Protein AF-A0A9D8QCS4-F1 (afdb_monomer_lite)

Foldseek 3Di:
DDDPDVADFFQWAFECAPNDTFIFHDDLLLQVLLCLLLVHHLVVLLVCLVVVNDDLVSLLSLRQCRGPPQQHDDRDDDPVSSVVVVVCVVVCVCPPPVLCPHNSSVSCVVPPSNLCSVVSSLRSCSNPPGDGPDPSRYYYSPDDPDDDPPDD

Radius of gyration: 16.71 Å; chains: 1; bounding box: 31×55×54 Å

pLDDT: mean 83.01, std 16.64, range [38.88, 97.44]

Sequence (152 aa):
MTDYSLADKADAVTAHFGGRDLIFKLDRDKIPYIEDHLGEPLQVRWRKIMAGTARVAEVQEVVELAAPAGLGIKQPKDDIEVFRIKMARMGGAIPQSGRTRTWVGKVFAENPPARYAVLAQGIIAACLTGIPPGPAAHFDEREKADEEPADD

Structure (mmCIF, N/CA/C/O backbone):
data_AF-A0A9D8QCS4-F1
#
_entry.id   AF-A0A9D8QCS4-F1
#
loop_
_atom_site.group_PDB
_atom_site.id
_atom_site.type_symbol
_atom_site.label_atom_id
_atom_site.label_alt_id
_atom_site.label_comp_id
_atom_site.label_asym_id
_atom_site.label_entity_id
_atom_site.label_seq_id
_atom_site.pdbx_PDB_ins_code
_atom_site.Cartn_x
_atom_site.Cartn_y
_atom_site.Cartn_z
_atom_site.occupancy
_atom_site.B_iso_or_equiv
_atom_site.auth_seq_id
_atom_site.auth_comp_id
_atom_site.auth_asym_id
_atom_site.auth_atom_id
_atom_site.pdbx_PDB_model_num
ATOM 1 N N . MET A 1 1 ? -2.207 -35.423 13.615 1.00 39.22 1 MET A N 1
ATOM 2 C CA . MET A 1 1 ? -0.869 -34.899 13.283 1.00 39.22 1 MET A CA 1
ATOM 3 C C . MET A 1 1 ? -1.028 -34.257 11.919 1.00 39.22 1 MET A C 1
ATOM 5 O O . MET A 1 1 ? -1.108 -34.973 10.934 1.00 39.22 1 MET A O 1
ATOM 9 N N . THR A 1 2 ? -1.334 -32.962 11.888 1.00 42.81 2 THR A N 1
ATOM 10 C CA . THR A 1 2 ? -1.691 -32.269 10.645 1.00 42.81 2 THR A CA 1
ATOM 11 C C . THR A 1 2 ? -0.412 -32.056 9.850 1.00 42.81 2 THR A C 1
ATOM 13 O O . THR A 1 2 ? 0.499 -31.389 10.338 1.00 42.81 2 THR A O 1
ATOM 16 N N . ASP A 1 3 ? -0.330 -32.685 8.679 1.00 38.88 3 ASP A N 1
ATOM 17 C CA . ASP A 1 3 ? 0.739 -32.497 7.703 1.00 38.88 3 ASP A CA 1
ATOM 18 C C . ASP A 1 3 ? 0.811 -31.016 7.324 1.00 38.88 3 ASP A C 1
ATOM 20 O O . ASP A 1 3 ? 0.045 -30.521 6.498 1.00 38.88 3 ASP A O 1
ATOM 24 N N . TYR A 1 4 ? 1.752 -30.291 7.923 1.00 45.16 4 TYR A N 1
ATOM 25 C CA . TYR A 1 4 ? 2.233 -29.046 7.347 1.00 45.16 4 TYR A CA 1
ATOM 26 C C . TYR A 1 4 ? 3.185 -29.424 6.209 1.00 45.16 4 TYR A C 1
ATOM 28 O O . TYR A 1 4 ? 4.407 -29.366 6.352 1.00 45.16 4 TYR A O 1
ATOM 36 N N . SER A 1 5 ? 2.609 -29.836 5.071 1.00 48.53 5 SER A N 1
ATOM 37 C CA . SER A 1 5 ? 3.261 -29.671 3.766 1.00 48.53 5 SER A CA 1
ATOM 38 C C . SER A 1 5 ? 3.850 -28.261 3.729 1.00 48.53 5 SER A C 1
ATOM 40 O O . SER A 1 5 ? 3.193 -27.345 4.221 1.00 48.53 5 SER A O 1
ATOM 42 N N . LEU A 1 6 ? 5.074 -28.088 3.220 1.00 46.22 6 LEU A N 1
ATOM 43 C CA . LEU A 1 6 ? 5.759 -26.794 3.092 1.00 46.22 6 LEU A CA 1
ATOM 44 C C . LEU A 1 6 ? 4.765 -25.723 2.614 1.00 46.22 6 LEU A C 1
ATOM 46 O O . LEU A 1 6 ? 4.396 -25.688 1.446 1.00 46.22 6 LEU A O 1
ATOM 50 N N . ALA A 1 7 ? 4.282 -24.934 3.575 1.00 51.78 7 ALA A N 1
ATOM 51 C CA . ALA A 1 7 ? 2.961 -24.322 3.544 1.00 51.78 7 ALA A CA 1
ATOM 52 C C . ALA A 1 7 ? 2.815 -23.329 2.391 1.00 51.78 7 ALA A C 1
ATOM 54 O O . ALA A 1 7 ? 3.724 -22.526 2.171 1.00 51.78 7 ALA A O 1
ATOM 55 N N . ASP A 1 8 ? 1.665 -23.342 1.711 1.00 68.75 8 ASP A N 1
ATOM 56 C CA . ASP A 1 8 ? 1.286 -22.341 0.711 1.00 68.75 8 ASP A CA 1
ATOM 57 C C . ASP A 1 8 ? 1.357 -20.943 1.337 1.00 68.75 8 ASP A C 1
ATOM 59 O O . ASP A 1 8 ? 0.438 -20.501 2.021 1.00 68.75 8 ASP A O 1
ATOM 63 N N . LYS A 1 9 ? 2.478 -20.238 1.168 1.00 75.00 9 LYS A N 1
ATOM 64 C CA . LYS A 1 9 ? 2.624 -18.875 1.681 1.00 75.00 9 LYS A CA 1
ATOM 65 C C . LYS A 1 9 ? 1.790 -17.941 0.815 1.00 75.00 9 LYS A C 1
ATOM 67 O O . LYS A 1 9 ? 2.077 -17.794 -0.372 1.00 75.00 9 LYS A O 1
ATOM 72 N N . ALA A 1 10 ? 0.823 -17.256 1.415 1.00 84.12 10 ALA A N 1
ATOM 73 C CA . ALA A 1 10 ? 0.084 -16.207 0.734 1.00 84.12 10 ALA A CA 1
ATOM 74 C C . ALA A 1 10 ? 0.989 -14.982 0.517 1.00 84.12 10 ALA A C 1
ATOM 76 O O . ALA A 1 10 ? 1.737 -14.565 1.408 1.00 84.12 10 ALA A O 1
ATOM 77 N N . ASP A 1 11 ? 0.935 -14.422 -0.690 1.00 90.56 11 ASP A N 1
ATOM 78 C CA . ASP A 1 11 ? 1.630 -13.192 -1.083 1.00 90.56 11 ASP A CA 1
ATOM 79 C C . ASP A 1 11 ? 0.675 -12.000 -1.266 1.00 90.56 11 ASP A C 1
ATOM 81 O O . ASP A 1 11 ? 1.074 -10.938 -1.742 1.00 90.56 11 ASP A O 1
ATOM 85 N N . ALA A 1 12 ? -0.577 -12.178 -0.850 1.00 92.56 12 ALA A N 1
ATOM 86 C CA . ALA A 1 12 ? -1.646 -11.200 -0.908 1.00 92.56 12 ALA A CA 1
ATOM 87 C C . ALA A 1 12 ? -2.492 -11.258 0.371 1.00 92.56 12 ALA A C 1
ATOM 89 O O . ALA A 1 12 ? -2.485 -12.261 1.086 1.00 92.56 12 ALA A O 1
ATOM 90 N N . VAL A 1 13 ? -3.243 -10.190 0.624 1.00 94.00 13 VAL A N 1
ATOM 91 C CA . VAL A 1 13 ? -4.204 -10.084 1.724 1.00 94.00 13 VAL A CA 1
ATOM 92 C C . VAL A 1 13 ? -5.599 -9.938 1.132 1.00 94.00 13 VAL A C 1
ATOM 94 O O . VAL A 1 13 ? -5.849 -9.028 0.344 1.00 94.00 13 VAL A O 1
ATOM 97 N N . THR A 1 14 ? -6.509 -10.830 1.504 1.00 93.94 14 THR A N 1
ATOM 98 C CA . THR A 1 14 ? -7.939 -10.659 1.227 1.00 93.94 14 THR A CA 1
ATOM 99 C C . THR A 1 14 ? -8.506 -9.701 2.263 1.00 93.94 14 THR A C 1
ATOM 101 O O . THR A 1 14 ? -8.232 -9.855 3.446 1.00 93.94 14 THR A O 1
ATOM 104 N N . ALA A 1 15 ? -9.255 -8.690 1.846 1.00 93.38 15 ALA A N 1
ATOM 105 C CA . ALA A 1 15 ? -9.746 -7.666 2.749 1.00 93.38 15 ALA A CA 1
ATOM 106 C C . ALA A 1 15 ? -11.172 -7.235 2.413 1.00 93.38 15 ALA A C 1
ATOM 108 O O . ALA A 1 15 ? -11.452 -6.934 1.251 1.00 93.38 15 ALA A O 1
ATOM 109 N N . HIS A 1 16 ? -12.028 -7.113 3.431 1.00 92.56 16 HIS A N 1
ATOM 110 C CA . HIS A 1 16 ? -13.243 -6.312 3.336 1.00 92.56 16 HIS A CA 1
ATOM 111 C C . HIS A 1 16 ? -12.851 -4.839 3.456 1.00 92.56 16 HIS A C 1
ATOM 113 O O . HIS A 1 16 ? -12.374 -4.389 4.498 1.00 92.56 16 HIS A O 1
ATOM 119 N N . PHE A 1 17 ? -12.984 -4.097 2.364 1.00 93.06 17 PHE A N 1
ATOM 120 C CA . PHE A 1 17 ? -12.555 -2.709 2.256 1.00 93.06 17 PHE A CA 1
ATOM 121 C C . PHE A 1 17 ? -13.582 -1.923 1.444 1.00 93.06 17 PHE A C 1
ATOM 123 O O . PHE A 1 17 ? -13.942 -2.333 0.339 1.00 93.06 17 PHE A O 1
ATOM 130 N N . GLY A 1 18 ? -14.059 -0.791 1.964 1.00 90.50 18 GLY A N 1
ATOM 131 C CA . GLY A 1 18 ? -15.039 0.058 1.283 1.00 90.50 18 GLY A CA 1
ATOM 132 C C . GLY A 1 18 ? -16.316 -0.692 0.890 1.00 90.50 18 GLY A C 1
ATOM 133 O O . GLY A 1 18 ? -16.846 -0.475 -0.205 1.00 90.50 18 GLY A O 1
ATOM 134 N N . GLY A 1 19 ? -16.768 -1.623 1.736 1.00 90.56 19 GLY A N 1
ATOM 135 C CA . GLY A 1 19 ? -17.941 -2.460 1.489 1.00 90.56 19 GLY A CA 1
ATOM 136 C C . GLY A 1 19 ? -17.750 -3.578 0.456 1.00 90.56 19 GLY A C 1
ATOM 137 O O . GLY A 1 19 ? -18.747 -4.102 -0.045 1.00 90.56 19 GLY A O 1
ATOM 138 N N . ARG A 1 20 ? -16.510 -3.932 0.089 1.00 91.81 20 ARG A N 1
ATOM 139 C CA . ARG A 1 20 ? -16.199 -4.975 -0.906 1.00 91.81 20 ARG A CA 1
ATOM 140 C C . ARG A 1 20 ? -15.090 -5.900 -0.427 1.00 91.81 20 ARG A C 1
ATOM 142 O O . ARG A 1 20 ? -14.121 -5.430 0.152 1.00 91.81 20 ARG A O 1
ATOM 149 N N . ASP A 1 21 ? -15.182 -7.173 -0.791 1.00 92.75 21 ASP A N 1
ATOM 150 C CA . ASP A 1 21 ? -14.089 -8.128 -0.601 1.00 92.75 21 ASP A CA 1
ATOM 151 C C . ASP A 1 21 ? -13.109 -8.027 -1.773 1.00 92.75 21 ASP A C 1
ATOM 153 O O . ASP A 1 21 ? -13.475 -8.222 -2.936 1.00 92.75 21 ASP A O 1
ATOM 157 N N . LEU A 1 22 ? -11.863 -7.667 -1.476 1.00 94.25 22 LEU A N 1
ATOM 158 C CA . LEU A 1 22 ? -10.811 -7.407 -2.455 1.00 94.25 22 LEU A CA 1
ATOM 159 C C . LEU A 1 22 ? -9.527 -8.140 -2.078 1.00 94.25 22 LEU A C 1
ATOM 161 O O . LEU A 1 22 ? -9.272 -8.412 -0.911 1.00 94.25 22 LEU A O 1
ATOM 165 N N . ILE A 1 23 ? -8.683 -8.411 -3.071 1.00 94.69 23 ILE A N 1
ATOM 166 C CA . ILE A 1 23 ? -7.356 -8.996 -2.859 1.00 94.69 23 ILE A CA 1
ATOM 167 C C . ILE A 1 23 ? -6.313 -7.901 -3.071 1.00 94.69 23 ILE A C 1
ATOM 169 O O . ILE A 1 23 ? -6.142 -7.407 -4.186 1.00 94.69 23 ILE A O 1
ATOM 173 N N . PHE A 1 24 ? -5.620 -7.528 -2.000 1.00 96.50 24 PHE A N 1
ATOM 174 C CA . PHE A 1 24 ? -4.536 -6.557 -2.016 1.00 96.50 24 PHE A CA 1
ATOM 175 C C . PHE A 1 24 ? -3.188 -7.266 -2.135 1.00 96.50 24 PHE A C 1
ATOM 177 O O . PHE A 1 24 ? -2.880 -8.167 -1.354 1.00 96.50 24 PHE A O 1
ATOM 184 N N . LYS A 1 25 ? -2.365 -6.849 -3.098 1.00 96.12 25 LYS A N 1
ATOM 185 C CA . LYS A 1 25 ? -1.086 -7.489 -3.411 1.00 96.12 25 LYS A CA 1
ATOM 186 C C . LYS A 1 25 ? -0.061 -6.489 -3.934 1.00 96.12 25 LYS A C 1
ATOM 188 O O . LYS A 1 25 ? -0.345 -5.736 -4.860 1.00 96.12 25 LYS A O 1
ATOM 193 N N . LEU A 1 26 ? 1.155 -6.546 -3.396 1.00 96.00 26 LEU A N 1
ATOM 194 C CA . LEU A 1 26 ? 2.337 -5.953 -4.022 1.00 96.00 26 LEU A CA 1
ATOM 195 C C . LEU A 1 26 ? 3.093 -7.049 -4.774 1.00 96.00 26 LEU A C 1
ATOM 197 O O . LEU A 1 26 ? 3.350 -8.120 -4.222 1.00 96.00 26 LEU A O 1
ATOM 201 N N . ASP A 1 27 ? 3.430 -6.794 -6.033 1.00 93.94 27 ASP A N 1
ATOM 202 C CA . ASP A 1 27 ? 4.091 -7.793 -6.864 1.00 93.94 27 ASP A CA 1
ATOM 203 C C . ASP A 1 27 ? 5.580 -7.892 -6.493 1.00 93.94 27 ASP A C 1
ATOM 205 O O . ASP A 1 27 ? 6.324 -6.909 -6.546 1.00 93.94 27 ASP A O 1
ATOM 209 N N . ARG A 1 28 ? 6.025 -9.091 -6.097 1.00 93.31 28 ARG A N 1
ATOM 210 C CA . ARG A 1 28 ? 7.381 -9.316 -5.562 1.00 93.31 28 ARG A CA 1
ATOM 211 C C . ARG A 1 28 ? 8.493 -9.004 -6.563 1.00 93.31 28 ARG A C 1
ATOM 213 O O . ARG A 1 28 ? 9.551 -8.520 -6.171 1.00 93.31 28 ARG A O 1
ATOM 220 N N . ASP A 1 29 ? 8.256 -9.253 -7.845 1.00 92.75 29 ASP A N 1
ATOM 221 C CA . ASP A 1 29 ? 9.175 -8.926 -8.941 1.00 92.75 29 ASP A CA 1
ATOM 222 C C . ASP A 1 29 ? 9.328 -7.412 -9.155 1.00 92.75 29 ASP A C 1
ATOM 224 O O . ASP A 1 29 ? 10.306 -6.971 -9.752 1.00 92.75 29 ASP A O 1
ATOM 228 N N . LYS A 1 30 ? 8.402 -6.606 -8.622 1.00 93.00 30 LYS A N 1
ATOM 229 C CA . LYS A 1 30 ? 8.410 -5.143 -8.739 1.00 93.00 30 LYS A CA 1
ATOM 230 C C . LYS A 1 30 ? 8.906 -4.431 -7.490 1.00 93.00 30 LYS A C 1
ATOM 232 O O . LYS A 1 30 ? 8.925 -3.202 -7.486 1.00 93.00 30 LYS A O 1
ATOM 237 N N . ILE A 1 31 ? 9.328 -5.159 -6.450 1.00 94.50 31 ILE A N 1
ATOM 238 C CA . ILE A 1 31 ? 9.809 -4.566 -5.190 1.00 94.50 31 ILE A CA 1
ATOM 239 C C . ILE A 1 31 ? 10.830 -3.442 -5.427 1.00 94.50 31 ILE A C 1
ATOM 241 O O . ILE A 1 31 ? 10.597 -2.363 -4.887 1.00 94.50 31 ILE A O 1
ATOM 245 N N . PRO A 1 32 ? 11.877 -3.599 -6.266 1.00 95.31 32 PRO A N 1
ATOM 246 C CA . PRO A 1 32 ? 12.846 -2.522 -6.480 1.00 95.31 32 PRO A CA 1
ATOM 247 C C . PRO A 1 32 ? 12.201 -1.219 -6.979 1.00 95.31 32 PRO A C 1
ATOM 249 O O . PRO A 1 32 ? 12.506 -0.136 -6.484 1.00 95.31 32 PRO A O 1
ATOM 252 N N . TYR A 1 33 ? 11.248 -1.321 -7.908 1.00 94.25 33 TYR A N 1
ATOM 253 C CA . TYR A 1 33 ? 10.548 -0.166 -8.476 1.00 94.25 33 TYR A CA 1
ATOM 254 C C . TYR A 1 33 ? 9.526 0.429 -7.503 1.00 94.25 33 TYR A C 1
ATOM 256 O O . TYR A 1 33 ? 9.324 1.643 -7.472 1.00 94.25 33 TYR A O 1
ATOM 264 N N . ILE A 1 34 ? 8.874 -0.417 -6.701 1.00 93.88 34 ILE A N 1
ATOM 265 C CA . ILE A 1 34 ? 7.949 0.006 -5.646 1.00 93.88 34 ILE A CA 1
ATOM 266 C C . ILE A 1 34 ? 8.710 0.786 -4.570 1.00 93.88 34 ILE A C 1
ATOM 268 O O . ILE A 1 34 ? 8.280 1.875 -4.197 1.00 93.88 34 ILE A O 1
ATOM 272 N N . GLU A 1 35 ? 9.845 0.274 -4.099 1.00 95.25 35 GLU A N 1
ATOM 273 C CA . GLU A 1 35 ? 10.687 0.945 -3.105 1.00 95.25 35 GLU A CA 1
ATOM 274 C C . GLU A 1 35 ? 11.223 2.278 -3.634 1.00 95.25 35 GLU A C 1
ATOM 276 O O . GLU A 1 35 ? 11.143 3.294 -2.938 1.00 95.25 35 GLU A O 1
ATOM 281 N N . ASP A 1 36 ? 11.667 2.322 -4.895 1.00 92.00 36 ASP A N 1
ATOM 282 C CA . ASP A 1 36 ? 12.115 3.572 -5.513 1.00 92.00 36 ASP A CA 1
ATOM 283 C C . ASP A 1 36 ? 10.969 4.590 -5.687 1.00 92.00 36 ASP A C 1
ATOM 285 O O . ASP A 1 36 ? 11.157 5.800 -5.515 1.00 92.00 36 ASP A O 1
ATOM 289 N N . HIS A 1 37 ? 9.752 4.117 -5.971 1.00 88.56 37 HIS A N 1
ATOM 290 C CA . HIS A 1 37 ? 8.552 4.954 -6.026 1.00 88.56 37 HIS A CA 1
ATOM 291 C C . HIS A 1 37 ? 8.142 5.505 -4.651 1.00 88.56 37 HIS A C 1
ATOM 293 O O . HIS A 1 37 ? 7.727 6.666 -4.551 1.00 88.56 37 HIS A O 1
ATOM 299 N N . LEU A 1 38 ? 8.230 4.679 -3.605 1.00 90.69 38 LEU A N 1
ATOM 300 C CA . LEU A 1 38 ? 7.926 5.054 -2.221 1.00 90.69 38 LEU A CA 1
ATOM 301 C C . LEU A 1 38 ? 9.022 5.929 -1.596 1.00 90.69 38 LEU A C 1
ATOM 303 O O . LEU A 1 38 ? 8.762 6.618 -0.607 1.00 90.69 38 LEU A O 1
ATOM 307 N N . GLY A 1 39 ? 10.222 5.919 -2.181 1.00 91.75 39 GLY A N 1
ATOM 308 C CA . GLY A 1 39 ? 11.386 6.670 -1.723 1.00 91.75 39 GLY A CA 1
ATOM 309 C C . GLY A 1 39 ? 12.093 6.043 -0.521 1.00 91.75 39 GLY A C 1
ATOM 310 O O . GLY A 1 39 ? 12.918 6.706 0.103 1.00 91.75 39 GLY A O 1
ATOM 311 N N . GLU A 1 40 ? 11.765 4.797 -0.170 1.00 95.12 40 GLU A N 1
ATOM 312 C CA . GLU A 1 40 ? 12.428 4.038 0.891 1.00 95.12 40 GLU A CA 1
ATOM 313 C C . GLU A 1 40 ? 12.139 2.530 0.788 1.00 95.12 40 GLU A C 1
ATOM 315 O O . GLU A 1 40 ? 11.139 2.140 0.178 1.00 95.12 40 GLU A O 1
ATOM 320 N N . PRO A 1 41 ? 12.950 1.674 1.441 1.00 97.25 41 PRO A N 1
ATOM 321 C CA . PRO A 1 41 ? 12.698 0.239 1.475 1.00 97.25 41 PRO A CA 1
ATOM 322 C C . PRO A 1 41 ? 11.376 -0.125 2.166 1.00 97.25 41 PRO A C 1
ATOM 324 O O . PRO A 1 41 ? 11.030 0.434 3.214 1.00 97.25 41 PRO A O 1
ATOM 327 N N . LEU A 1 42 ? 10.685 -1.149 1.660 1.00 96.62 42 LEU A N 1
ATOM 328 C CA . LEU A 1 42 ? 9.429 -1.655 2.221 1.00 96.62 42 LEU A CA 1
ATOM 329 C C . LEU A 1 42 ? 9.605 -2.108 3.671 1.00 96.62 42 LEU A C 1
ATOM 331 O O . LEU A 1 42 ? 8.723 -1.897 4.498 1.00 96.62 42 LEU A O 1
ATOM 335 N N . GLN A 1 43 ? 10.767 -2.664 4.018 1.00 96.69 43 GLN A N 1
A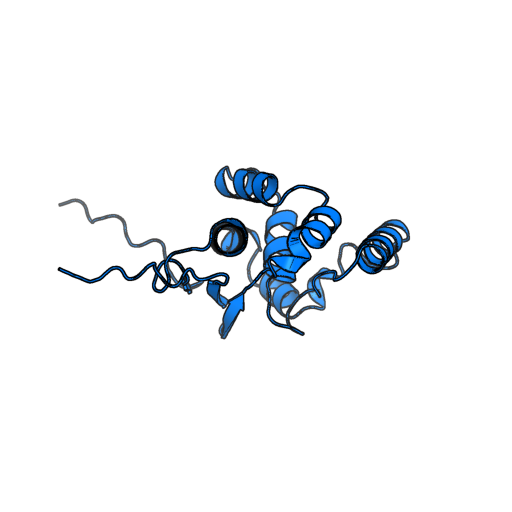TOM 336 C CA . GLN A 1 43 ? 11.073 -3.074 5.389 1.00 96.69 43 GLN A CA 1
ATOM 337 C C . GLN A 1 43 ? 11.151 -1.871 6.353 1.00 96.69 43 GLN A C 1
ATOM 339 O O . GLN A 1 43 ? 10.742 -1.976 7.512 1.00 96.69 43 GLN A O 1
ATOM 344 N N . VAL A 1 44 ? 11.628 -0.710 5.884 1.00 97.44 44 VAL A N 1
ATOM 345 C CA . VAL A 1 44 ? 11.643 0.537 6.670 1.00 97.44 44 VAL A CA 1
ATOM 346 C C . VAL A 1 44 ? 10.218 1.058 6.847 1.00 97.44 44 VAL A C 1
ATOM 348 O O . VAL A 1 44 ? 9.810 1.348 7.973 1.00 97.44 44 VAL A O 1
ATOM 351 N N . ARG A 1 45 ? 9.439 1.105 5.758 1.00 96.88 45 ARG A N 1
ATOM 352 C CA . ARG A 1 45 ? 8.019 1.489 5.778 1.00 96.88 45 ARG A CA 1
ATOM 353 C C . ARG A 1 45 ? 7.214 0.597 6.728 1.00 96.88 45 ARG A C 1
ATOM 355 O O . ARG A 1 45 ? 6.465 1.111 7.553 1.00 96.88 45 ARG A O 1
ATOM 362 N N . TRP A 1 46 ? 7.423 -0.718 6.682 1.00 96.81 46 TRP A N 1
ATOM 363 C CA . TRP A 1 46 ? 6.754 -1.677 7.561 1.00 96.81 46 TRP A CA 1
ATOM 364 C C . TRP A 1 46 ? 7.041 -1.397 9.034 1.00 96.81 46 TRP A C 1
ATOM 366 O O . TRP A 1 46 ? 6.108 -1.275 9.826 1.00 96.81 46 TRP A O 1
ATOM 376 N N . ARG A 1 47 ? 8.316 -1.196 9.396 1.00 96.56 47 ARG A N 1
ATOM 377 C CA . ARG A 1 47 ? 8.708 -0.840 10.769 1.00 96.56 47 ARG A CA 1
ATOM 378 C C . ARG A 1 47 ? 8.058 0.456 11.245 1.00 96.56 47 ARG A C 1
ATOM 380 O O . ARG A 1 47 ? 7.593 0.503 12.379 1.00 96.56 47 ARG A O 1
ATOM 387 N N . LYS A 1 48 ? 7.979 1.487 10.396 1.00 96.94 48 LYS A N 1
ATOM 388 C CA . LYS A 1 48 ? 7.302 2.749 10.741 1.00 96.94 48 LYS A CA 1
ATOM 389 C C . LYS A 1 48 ? 5.818 2.543 11.040 1.00 96.94 48 LYS A C 1
ATOM 391 O O . LYS A 1 48 ? 5.319 3.094 12.018 1.00 96.94 48 LYS A O 1
ATOM 396 N N . ILE A 1 49 ? 5.125 1.748 10.220 1.00 95.81 49 ILE A N 1
ATOM 397 C CA . ILE A 1 49 ? 3.694 1.467 10.409 1.00 95.81 49 ILE A CA 1
ATOM 398 C C . ILE A 1 49 ? 3.479 0.631 11.679 1.00 95.81 49 ILE A C 1
ATOM 400 O O . ILE A 1 49 ? 2.591 0.951 12.462 1.00 95.81 49 ILE A O 1
ATOM 404 N N . MET A 1 50 ? 4.311 -0.388 11.923 1.00 94.19 50 MET A N 1
ATOM 405 C CA . MET A 1 50 ? 4.272 -1.196 13.154 1.00 94.19 50 MET A CA 1
ATOM 406 C C . MET A 1 50 ? 4.518 -0.352 14.411 1.00 94.19 50 MET A C 1
ATOM 408 O O . MET A 1 50 ? 3.861 -0.544 15.426 1.00 94.19 50 MET A O 1
ATOM 412 N N . ALA A 1 51 ? 5.446 0.604 14.341 1.00 94.94 51 ALA A N 1
ATOM 413 C CA . ALA A 1 51 ? 5.773 1.499 15.448 1.00 94.94 51 ALA A CA 1
ATOM 414 C C . ALA A 1 51 ? 4.794 2.679 15.606 1.00 94.94 51 ALA A C 1
ATOM 416 O O . ALA A 1 51 ? 5.022 3.536 16.455 1.00 94.94 51 ALA A O 1
ATOM 417 N N . GLY A 1 52 ? 3.761 2.791 14.762 1.00 93.00 52 GLY A N 1
ATOM 418 C CA . GLY A 1 52 ? 2.820 3.918 14.791 1.00 93.00 52 GLY A CA 1
ATOM 419 C C . GLY A 1 52 ? 3.443 5.276 14.433 1.00 93.00 52 GLY A C 1
ATOM 420 O O . GLY A 1 52 ? 2.880 6.317 14.753 1.00 93.00 52 GLY A O 1
ATOM 421 N N . THR A 1 53 ? 4.605 5.283 13.774 1.00 96.19 53 THR A N 1
ATOM 422 C CA . THR A 1 53 ? 5.335 6.507 13.380 1.00 96.19 53 THR A CA 1
ATOM 423 C C . THR A 1 53 ? 5.168 6.856 11.903 1.00 96.19 53 THR A C 1
ATOM 425 O O . THR A 1 53 ? 5.631 7.906 11.454 1.00 96.19 53 THR A O 1
ATOM 428 N N . ALA A 1 54 ? 4.508 5.987 11.134 1.00 94.31 54 ALA A N 1
ATOM 429 C CA . ALA A 1 54 ? 4.186 6.252 9.741 1.00 94.31 54 ALA A CA 1
ATOM 430 C C . ALA A 1 54 ? 3.171 7.396 9.610 1.00 94.31 54 ALA A C 1
ATOM 432 O O . ALA A 1 54 ? 2.204 7.502 10.364 1.00 94.31 54 ALA A O 1
ATOM 433 N N . ARG A 1 55 ? 3.357 8.235 8.593 1.00 94.00 55 ARG A N 1
ATOM 434 C CA . ARG A 1 55 ? 2.391 9.273 8.219 1.00 94.00 55 ARG A CA 1
ATOM 435 C C . ARG A 1 55 ? 1.157 8.627 7.591 1.00 94.00 55 ARG A C 1
ATOM 437 O O . ARG A 1 55 ? 1.256 7.634 6.879 1.00 94.00 55 ARG A O 1
ATOM 444 N N . VAL A 1 56 ? -0.005 9.265 7.726 1.00 92.19 56 VAL A N 1
ATOM 445 C CA . VAL A 1 56 ? -1.261 8.816 7.081 1.00 92.19 56 VAL A CA 1
ATOM 446 C C . VAL A 1 56 ? -1.095 8.636 5.565 1.00 92.19 56 VAL A C 1
ATOM 448 O O . VAL A 1 56 ? -1.582 7.672 4.982 1.00 92.19 56 VAL A O 1
ATOM 451 N N . ALA A 1 57 ? -0.341 9.541 4.934 1.00 91.06 57 ALA A N 1
ATOM 452 C CA . ALA A 1 57 ? 0.034 9.455 3.526 1.00 91.06 57 ALA A CA 1
ATOM 453 C C . ALA A 1 57 ? 0.770 8.154 3.169 1.00 91.06 57 ALA A C 1
ATOM 455 O O . ALA A 1 57 ? 0.565 7.622 2.086 1.00 91.06 57 ALA A O 1
ATOM 456 N N . GLU A 1 58 ? 1.612 7.656 4.071 1.00 92.81 58 GLU A N 1
ATOM 457 C CA . GLU A 1 58 ? 2.439 6.475 3.841 1.00 92.81 58 GLU A CA 1
ATOM 458 C C . GLU A 1 58 ? 1.611 5.188 3.901 1.00 92.81 58 GLU A C 1
ATOM 460 O O . GLU A 1 58 ? 1.880 4.267 3.134 1.00 92.81 58 GLU A O 1
ATOM 465 N N . VAL A 1 59 ? 0.581 5.148 4.756 1.00 94.69 59 VAL A N 1
ATOM 466 C CA . VAL A 1 59 ? -0.414 4.062 4.794 1.00 94.69 59 VAL A CA 1
ATOM 467 C C . VAL A 1 59 ? -1.250 4.066 3.516 1.00 94.69 59 VAL A C 1
ATOM 469 O O . VAL A 1 59 ? -1.393 3.034 2.865 1.00 94.69 59 VAL A O 1
ATOM 472 N N . GLN A 1 60 ? -1.743 5.242 3.117 1.00 94.19 60 GLN A N 1
ATOM 473 C CA . GLN A 1 60 ? -2.511 5.409 1.884 1.00 94.19 60 GLN A CA 1
ATOM 474 C C . GLN A 1 60 ? -1.748 4.905 0.650 1.00 94.19 60 GLN A C 1
ATOM 476 O O . GLN A 1 60 ? -2.319 4.175 -0.154 1.00 94.19 60 GLN A O 1
ATOM 481 N N . GLU A 1 61 ? -0.472 5.270 0.499 1.00 93.62 61 GLU A N 1
ATOM 482 C CA . GLU A 1 61 ? 0.352 4.852 -0.644 1.00 93.62 61 GLU A CA 1
ATOM 483 C C . GLU A 1 61 ? 0.466 3.329 -0.764 1.00 93.62 61 GLU A C 1
ATOM 485 O O . GLU A 1 61 ? 0.333 2.793 -1.862 1.00 93.62 61 GLU A O 1
ATOM 490 N N . VAL A 1 62 ? 0.670 2.630 0.356 1.00 95.56 62 VAL A N 1
ATOM 491 C CA . VAL A 1 62 ? 0.795 1.164 0.377 1.00 95.56 62 VAL A CA 1
ATOM 492 C C . VAL A 1 62 ? -0.508 0.507 -0.069 1.00 95.56 62 VAL A C 1
ATOM 494 O O . VAL A 1 62 ? -0.492 -0.358 -0.943 1.00 95.56 62 VAL A O 1
ATOM 497 N N . VAL A 1 63 ? -1.639 0.942 0.490 1.00 95.69 63 VAL A N 1
ATOM 498 C CA . VAL A 1 63 ? -2.953 0.376 0.156 1.00 95.69 63 VAL A CA 1
ATOM 499 C C . VAL A 1 63 ? -3.338 0.697 -1.291 1.00 95.69 63 VAL A C 1
ATOM 501 O O . VAL A 1 63 ? -3.832 -0.180 -1.995 1.00 95.69 63 VAL A O 1
ATOM 504 N N . GLU A 1 64 ? -3.072 1.914 -1.780 1.00 94.38 64 GLU A N 1
ATOM 505 C CA . GLU A 1 64 ? -3.365 2.278 -3.173 1.00 94.38 64 GLU A CA 1
ATOM 506 C C . GLU A 1 64 ? -2.511 1.516 -4.187 1.00 94.38 64 GLU A C 1
ATOM 508 O O . GLU A 1 64 ? -3.028 1.178 -5.251 1.00 94.38 64 GLU A O 1
ATOM 513 N N . LEU A 1 65 ? -1.240 1.236 -3.884 1.00 94.31 65 LEU A N 1
ATOM 514 C CA . LEU A 1 65 ? -0.375 0.431 -4.755 1.00 94.31 65 LEU A CA 1
ATOM 515 C C . LEU A 1 65 ? -0.767 -1.046 -4.759 1.00 94.31 65 LEU A C 1
ATOM 517 O O . LEU A 1 65 ? -0.614 -1.720 -5.776 1.00 94.31 65 LEU A O 1
ATOM 521 N N . ALA A 1 66 ? -1.248 -1.556 -3.627 1.00 96.38 66 ALA A N 1
ATOM 522 C CA . ALA A 1 66 ? -1.620 -2.956 -3.489 1.00 96.38 66 ALA A CA 1
ATOM 523 C C . ALA A 1 66 ? -3.025 -3.272 -4.015 1.00 96.38 66 ALA A C 1
ATOM 525 O O . ALA A 1 66 ? -3.367 -4.439 -4.187 1.00 96.38 66 ALA A O 1
ATOM 526 N N . ALA A 1 67 ? -3.858 -2.258 -4.237 1.00 95.19 67 ALA A N 1
ATOM 527 C CA . ALA A 1 67 ? -5.231 -2.445 -4.673 1.00 95.19 67 ALA A CA 1
ATOM 528 C C . ALA A 1 67 ? -5.330 -3.116 -6.058 1.00 95.19 67 ALA A C 1
ATOM 530 O O . ALA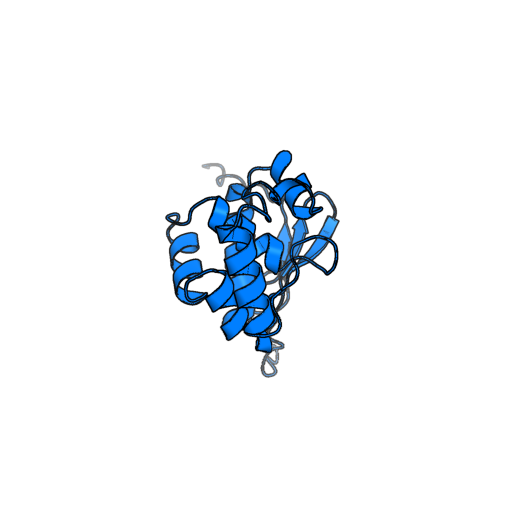 A 1 67 ? -4.460 -2.914 -6.912 1.00 95.19 67 ALA A O 1
ATOM 531 N N . PRO A 1 68 ? -6.428 -3.849 -6.332 1.00 92.62 68 PRO A N 1
ATOM 532 C CA . PRO A 1 68 ? -6.670 -4.437 -7.644 1.00 92.62 68 PRO A CA 1
ATOM 533 C C . PRO A 1 68 ? -6.605 -3.416 -8.785 1.00 92.62 68 PRO A C 1
ATOM 535 O O . PRO A 1 68 ? -6.931 -2.233 -8.626 1.00 92.62 68 PRO A O 1
ATOM 538 N N . ALA A 1 69 ? -6.227 -3.897 -9.971 1.00 87.56 69 ALA A N 1
ATOM 539 C CA . ALA A 1 69 ? -6.091 -3.067 -11.161 1.00 87.56 69 ALA A CA 1
ATOM 540 C C . ALA A 1 69 ? -7.361 -2.234 -11.424 1.00 87.56 69 ALA A C 1
ATOM 542 O O . ALA A 1 69 ? -8.474 -2.752 -11.457 1.00 87.56 69 ALA A O 1
ATOM 543 N N . GLY A 1 70 ? -7.180 -0.924 -11.615 1.00 84.94 70 GLY A N 1
ATOM 544 C CA . GLY A 1 70 ? -8.272 0.025 -11.853 1.00 84.94 70 GLY A CA 1
ATOM 545 C C . GLY A 1 70 ? -8.944 0.578 -10.591 1.00 84.94 70 GLY A C 1
ATOM 546 O O . GLY A 1 70 ? -9.698 1.543 -10.702 1.00 84.94 70 GLY A O 1
ATOM 547 N N . LEU A 1 71 ? -8.657 0.034 -9.401 1.00 88.69 71 LEU A N 1
ATOM 548 C CA . LEU A 1 71 ? -9.190 0.549 -8.133 1.00 88.69 71 LEU A CA 1
ATOM 549 C C . LEU A 1 71 ? -8.222 1.494 -7.408 1.00 88.69 71 LEU A C 1
ATOM 551 O O . LEU A 1 71 ? -8.688 2.415 -6.735 1.00 88.69 71 LEU A O 1
ATOM 555 N N . GLY A 1 72 ? -6.911 1.291 -7.566 1.00 88.94 72 GLY A N 1
ATOM 556 C CA . GLY A 1 72 ? -5.843 2.115 -6.986 1.00 88.94 72 GLY A CA 1
ATOM 557 C C . GLY A 1 72 ? -4.837 2.640 -8.014 1.00 88.94 72 GLY A C 1
ATOM 558 O O . GLY A 1 72 ? -5.154 2.800 -9.198 1.00 88.94 72 GLY A O 1
ATOM 559 N N . ILE A 1 73 ? -3.617 2.923 -7.555 1.00 88.50 73 ILE A N 1
ATOM 560 C CA . ILE A 1 73 ? -2.514 3.394 -8.401 1.00 88.50 73 ILE A CA 1
ATOM 561 C C . ILE A 1 73 ? -1.813 2.186 -9.022 1.00 88.50 73 ILE A C 1
ATOM 563 O O . ILE A 1 73 ? -1.591 1.163 -8.382 1.00 88.50 73 ILE A O 1
ATOM 567 N N . LYS A 1 74 ? -1.424 2.314 -10.290 1.00 88.62 74 LYS A N 1
ATOM 568 C CA . LYS A 1 74 ? -0.666 1.274 -10.984 1.00 88.62 74 LYS A CA 1
ATOM 569 C C . LYS A 1 74 ? 0.737 1.139 -10.376 1.00 88.62 74 LYS A C 1
ATOM 571 O O . LYS A 1 74 ? 1.473 2.123 -10.313 1.00 88.62 74 LYS A O 1
ATOM 576 N N . GLN A 1 75 ? 1.120 -0.084 -10.007 1.00 91.25 75 GLN A N 1
ATOM 577 C CA . GLN A 1 75 ? 2.493 -0.380 -9.592 1.00 91.25 75 GLN A CA 1
ATOM 578 C C . GLN A 1 75 ? 3.474 -0.116 -10.744 1.00 91.25 75 GLN A C 1
ATOM 580 O O . GLN A 1 75 ? 3.206 -0.556 -11.874 1.00 91.25 75 GLN A O 1
ATOM 585 N N . PRO A 1 76 ? 4.594 0.578 -10.476 1.00 90.00 76 PRO A N 1
ATOM 586 C CA . PRO A 1 76 ? 5.614 0.831 -11.481 1.00 90.00 76 PRO A CA 1
ATOM 587 C C . PRO A 1 76 ? 6.246 -0.486 -11.932 1.00 90.00 76 PRO A C 1
ATOM 589 O O . PRO A 1 76 ? 6.478 -1.384 -11.123 1.00 90.00 76 PRO A O 1
ATOM 592 N N . LYS A 1 77 ? 6.493 -0.609 -13.235 1.00 90.00 77 LYS A N 1
ATOM 593 C CA . LYS A 1 77 ? 7.059 -1.826 -13.832 1.00 90.00 77 LYS A CA 1
ATOM 594 C C . LYS A 1 77 ? 8.539 -1.712 -14.183 1.00 90.00 77 LYS A C 1
ATOM 596 O O . LYS A 1 77 ? 9.168 -2.738 -14.407 1.00 90.00 77 LYS A O 1
ATOM 601 N N . ASP A 1 78 ? 9.057 -0.492 -14.280 1.00 90.62 78 ASP A N 1
ATOM 602 C CA . ASP A 1 78 ? 10.432 -0.203 -14.676 1.00 90.62 78 ASP A CA 1
ATOM 603 C C . ASP A 1 78 ? 10.882 1.182 -14.174 1.00 90.62 78 ASP A C 1
ATOM 605 O O . ASP A 1 78 ? 10.068 2.008 -13.742 1.00 90.62 78 ASP A O 1
ATOM 609 N N . ASP A 1 79 ? 12.187 1.450 -14.265 1.00 86.81 79 ASP A N 1
ATOM 610 C CA . ASP A 1 79 ? 12.799 2.711 -13.828 1.00 86.81 79 ASP A CA 1
ATOM 611 C C . ASP A 1 79 ? 12.285 3.927 -14.611 1.00 86.81 79 ASP A C 1
ATOM 613 O O . ASP A 1 79 ? 12.227 5.038 -14.080 1.00 86.81 79 ASP A O 1
ATOM 617 N N . ILE A 1 80 ? 11.878 3.741 -15.873 1.00 89.38 80 ILE A N 1
ATOM 618 C CA . ILE A 1 80 ? 11.342 4.824 -16.708 1.00 89.38 80 ILE A CA 1
ATOM 619 C C . ILE A 1 80 ? 9.985 5.266 -16.157 1.00 89.38 80 ILE A C 1
ATOM 621 O O . ILE A 1 80 ? 9.707 6.464 -16.079 1.00 89.38 80 ILE A O 1
ATOM 625 N N . GLU A 1 81 ? 9.131 4.322 -15.767 1.00 87.56 81 GLU A N 1
ATOM 626 C CA . GLU A 1 81 ? 7.840 4.586 -15.144 1.00 87.56 81 GLU A CA 1
ATOM 627 C C . GLU A 1 81 ? 8.026 5.263 -13.783 1.00 87.56 81 GLU A C 1
ATOM 629 O O . GLU A 1 81 ? 7.372 6.279 -13.525 1.00 87.56 81 GLU A O 1
ATOM 634 N N . VAL A 1 82 ? 8.972 4.796 -12.959 1.00 86.00 82 VAL A N 1
ATOM 635 C CA . VAL A 1 82 ? 9.293 5.464 -11.688 1.00 86.00 82 VAL A CA 1
ATOM 636 C C . VAL A 1 82 ? 9.779 6.897 -11.924 1.00 86.00 82 VAL A C 1
ATOM 638 O O . VAL A 1 82 ? 9.257 7.835 -11.312 1.00 86.00 82 VAL A O 1
ATOM 641 N N . PHE A 1 83 ? 10.712 7.100 -12.857 1.00 86.56 83 PHE A N 1
ATOM 642 C CA . PHE A 1 83 ? 11.223 8.420 -13.222 1.00 86.56 83 PHE A CA 1
ATOM 643 C C . PHE A 1 83 ? 10.113 9.349 -13.723 1.00 86.56 83 PHE A C 1
ATOM 645 O O . PHE A 1 83 ? 10.012 10.492 -13.275 1.00 86.56 83 PHE A O 1
ATOM 652 N N . ARG A 1 84 ? 9.228 8.865 -14.605 1.00 85.19 84 ARG A N 1
ATOM 653 C CA . ARG A 1 84 ? 8.079 9.638 -15.106 1.00 85.19 84 ARG A CA 1
ATOM 654 C C . ARG A 1 84 ? 7.161 10.076 -13.975 1.00 85.19 84 ARG A C 1
ATOM 656 O O . ARG A 1 84 ? 6.753 11.236 -13.946 1.00 85.19 84 ARG A O 1
ATOM 663 N N . ILE A 1 85 ? 6.858 9.181 -13.037 1.00 82.44 85 ILE A N 1
ATOM 664 C CA . ILE A 1 85 ? 6.028 9.505 -11.873 1.00 82.44 85 ILE A CA 1
ATOM 665 C C . ILE A 1 85 ? 6.711 10.568 -11.004 1.00 82.44 85 ILE A C 1
ATOM 667 O O . ILE A 1 85 ? 6.067 11.546 -10.618 1.00 82.44 85 ILE A O 1
ATOM 671 N N . LYS A 1 86 ? 8.012 10.418 -10.726 1.00 81.81 86 LYS A N 1
ATOM 672 C CA . LYS A 1 86 ? 8.799 11.390 -9.949 1.00 81.81 86 LYS A CA 1
ATOM 673 C C . LYS A 1 86 ? 8.816 12.768 -10.615 1.00 81.81 86 LYS A C 1
ATOM 675 O O . LYS A 1 86 ? 8.502 13.760 -9.960 1.00 81.81 86 LYS A O 1
ATOM 680 N N . MET A 1 87 ? 9.085 12.831 -11.918 1.00 82.25 87 MET A N 1
ATOM 681 C CA . MET A 1 87 ? 9.086 14.083 -12.684 1.00 82.25 87 MET A CA 1
ATOM 682 C C . MET A 1 87 ? 7.708 14.741 -12.711 1.00 82.25 87 MET A C 1
ATOM 684 O O . MET A 1 87 ? 7.594 15.950 -12.529 1.00 82.25 87 MET A O 1
ATOM 688 N N . ALA A 1 88 ? 6.645 13.957 -12.878 1.00 76.56 88 ALA A N 1
ATOM 689 C CA . ALA A 1 88 ? 5.289 14.483 -12.886 1.00 76.56 88 ALA A CA 1
ATOM 690 C C . ALA A 1 88 ? 4.839 14.991 -11.498 1.00 76.56 88 ALA A C 1
ATOM 692 O O . ALA A 1 88 ? 4.076 15.956 -11.429 1.00 76.56 88 ALA A O 1
ATOM 693 N N . ARG A 1 89 ? 5.353 14.410 -10.400 1.00 73.44 89 ARG A N 1
ATOM 694 C CA . ARG A 1 89 ? 5.204 14.955 -9.036 1.00 73.44 89 ARG A CA 1
ATOM 695 C C . ARG A 1 89 ? 5.975 16.268 -8.861 1.00 73.44 89 ARG A C 1
ATOM 697 O O . ARG A 1 89 ? 5.416 17.223 -8.331 1.00 73.44 89 ARG A O 1
ATOM 704 N N . MET A 1 90 ? 7.225 16.338 -9.323 1.00 76.50 90 MET A N 1
ATOM 705 C CA . MET A 1 90 ? 8.053 17.551 -9.227 1.00 76.50 90 MET A CA 1
ATOM 706 C C . MET A 1 90 ? 7.503 18.714 -10.060 1.00 76.50 90 MET A C 1
ATOM 708 O O . MET A 1 90 ? 7.527 19.856 -9.615 1.00 76.50 90 MET A O 1
ATOM 712 N N . GLY A 1 91 ? 6.987 18.429 -11.256 1.00 73.62 91 GLY A N 1
ATOM 713 C CA . GLY A 1 91 ? 6.428 19.430 -12.164 1.00 73.62 91 GLY A CA 1
ATOM 714 C C . GLY A 1 91 ? 5.000 19.873 -11.834 1.00 73.62 91 GLY A C 1
ATOM 715 O O . GLY A 1 91 ? 4.401 20.586 -12.631 1.00 73.62 91 GLY A O 1
ATOM 716 N N . GLY A 1 92 ? 4.413 19.413 -10.721 1.00 63.97 92 GLY A N 1
ATOM 717 C CA . GLY A 1 92 ? 3.041 19.755 -10.318 1.00 63.97 92 GLY A CA 1
ATOM 718 C C . GLY A 1 92 ? 1.934 19.192 -11.225 1.00 63.97 92 GLY A C 1
ATOM 719 O O . GLY A 1 92 ? 0.762 19.496 -11.017 1.00 63.97 92 GLY A O 1
ATOM 720 N N . ALA A 1 93 ? 2.283 18.365 -12.216 1.00 59.34 93 ALA A N 1
ATOM 721 C CA . ALA A 1 93 ? 1.348 17.779 -13.178 1.00 59.34 93 ALA A CA 1
ATOM 722 C C . ALA A 1 93 ? 0.508 16.647 -12.566 1.00 59.34 93 ALA A C 1
ATOM 724 O O . ALA A 1 93 ? -0.637 16.427 -12.964 1.00 59.34 93 ALA A O 1
ATOM 725 N N . ILE A 1 94 ? 1.061 15.941 -11.576 1.00 57.69 94 ILE A N 1
ATOM 726 C CA . ILE A 1 94 ? 0.289 15.080 -10.683 1.00 57.69 94 ILE A CA 1
ATOM 727 C C . ILE A 1 94 ? 0.063 15.888 -9.408 1.00 57.69 94 ILE A C 1
ATOM 729 O O . ILE A 1 94 ? 1.012 16.062 -8.639 1.00 57.69 94 ILE A O 1
ATOM 733 N N . PRO A 1 95 ? -1.156 16.395 -9.153 1.00 51.03 95 PRO A N 1
ATOM 734 C CA . PRO A 1 95 ? -1.426 17.031 -7.878 1.00 51.03 95 PRO A CA 1
ATOM 735 C C . PRO A 1 95 ? -1.110 16.035 -6.756 1.00 51.03 95 PRO A C 1
ATOM 737 O O . PRO A 1 95 ? -1.477 14.861 -6.848 1.00 51.03 95 PRO A O 1
ATOM 740 N N . GLN A 1 96 ? -0.489 16.491 -5.662 1.00 50.41 96 GLN A N 1
ATOM 741 C CA . GLN A 1 96 ? -0.408 15.693 -4.424 1.00 50.41 96 GLN A CA 1
ATOM 742 C C . GLN A 1 96 ? -1.803 15.177 -3.996 1.00 50.41 96 GLN A C 1
ATOM 744 O O . GLN A 1 96 ? -1.905 14.145 -3.337 1.00 50.41 96 GLN A O 1
ATOM 749 N N . SER A 1 97 ? -2.870 15.862 -4.438 1.00 42.69 97 SER A N 1
ATOM 750 C CA . SER A 1 97 ? -4.293 15.537 -4.293 1.00 42.69 97 SER A CA 1
ATOM 751 C C . SER A 1 97 ? -4.919 14.717 -5.439 1.00 42.69 97 SER A C 1
ATOM 753 O O . SER A 1 97 ? -6.139 14.586 -5.491 1.00 42.69 97 SER A O 1
ATOM 755 N N . GLY A 1 98 ? -4.139 14.056 -6.307 1.00 42.69 98 GLY A N 1
ATOM 756 C CA . GLY A 1 98 ? -4.650 13.014 -7.228 1.00 42.69 98 GLY A CA 1
ATOM 757 C C . GLY A 1 98 ? -5.333 11.826 -6.517 1.00 42.69 98 GLY A C 1
ATOM 758 O O . GLY A 1 98 ? -5.970 10.988 -7.153 1.00 42.69 98 GLY A O 1
ATOM 759 N N . ARG A 1 99 ? -5.235 11.822 -5.186 1.00 51.19 99 ARG A N 1
ATOM 760 C CA . ARG A 1 99 ? -5.758 10.891 -4.188 1.00 51.19 99 ARG A CA 1
ATOM 761 C C . ARG A 1 99 ? -7.276 10.701 -4.154 1.00 51.19 99 ARG A C 1
ATOM 763 O O . ARG A 1 99 ? -7.706 9.783 -3.488 1.00 51.19 99 ARG A O 1
ATOM 770 N N . THR A 1 100 ? -8.101 11.511 -4.823 1.00 56.94 100 THR A N 1
ATOM 771 C CA . THR A 1 100 ? -9.577 11.322 -4.854 1.00 56.94 100 THR A CA 1
ATOM 772 C C . THR A 1 100 ? -10.111 10.748 -6.169 1.00 56.94 100 THR A C 1
ATOM 774 O O . THR A 1 100 ? -11.319 10.562 -6.323 1.00 56.94 100 THR A O 1
ATOM 777 N N . ARG A 1 101 ? -9.239 10.453 -7.145 1.00 70.06 101 ARG A N 1
ATOM 778 C CA . ARG A 1 101 ? -9.668 9.871 -8.430 1.00 70.06 101 ARG A CA 1
ATOM 779 C C . ARG A 1 101 ? -9.802 8.354 -8.386 1.00 70.06 101 ARG A C 1
ATOM 781 O O . ARG A 1 101 ? -10.686 7.814 -9.052 1.00 70.06 101 ARG A O 1
ATOM 788 N N . THR A 1 102 ? -8.935 7.683 -7.635 1.00 88.00 102 THR A N 1
ATOM 789 C CA . THR A 1 102 ? -8.966 6.228 -7.475 1.00 88.00 102 THR A CA 1
ATOM 790 C C . THR A 1 102 ? -10.157 5.825 -6.611 1.00 88.00 102 THR A C 1
ATOM 792 O O . THR A 1 102 ? -10.671 6.618 -5.821 1.00 88.00 102 THR A O 1
ATOM 795 N N . TRP A 1 103 ? -10.644 4.597 -6.776 1.00 92.00 103 TRP A N 1
ATOM 796 C CA . TRP A 1 103 ? -11.736 4.105 -5.940 1.00 92.00 103 TRP A CA 1
ATOM 797 C C . TRP A 1 103 ? -11.286 3.970 -4.479 1.00 92.00 103 TRP A C 1
ATOM 799 O O . TRP A 1 103 ? -12.002 4.420 -3.591 1.00 92.00 103 TRP A O 1
ATOM 809 N N . VAL A 1 104 ? -10.065 3.479 -4.235 1.00 90.56 104 VAL A N 1
ATOM 810 C CA . VAL A 1 104 ? -9.461 3.444 -2.888 1.00 90.56 104 VAL A CA 1
ATOM 811 C C . VAL A 1 104 ? -9.366 4.846 -2.287 1.00 90.56 104 VAL A C 1
ATOM 813 O O . VAL A 1 104 ? -9.737 5.063 -1.138 1.00 90.56 104 VAL A O 1
ATOM 816 N N . GLY A 1 105 ? -8.962 5.822 -3.097 1.00 89.06 105 GLY A N 1
ATOM 817 C CA . GLY A 1 105 ? -8.952 7.227 -2.727 1.00 89.06 105 GLY A CA 1
ATOM 818 C C . GLY A 1 105 ? -10.312 7.783 -2.295 1.00 89.06 105 GLY A C 1
ATOM 819 O O . GLY A 1 105 ? -10.393 8.577 -1.360 1.00 89.06 105 GLY A O 1
ATOM 820 N N . LYS A 1 106 ? -11.398 7.338 -2.943 1.00 91.00 106 LYS A N 1
ATOM 821 C CA . LYS A 1 106 ? -12.773 7.682 -2.546 1.00 91.00 106 LYS A CA 1
ATOM 822 C C . LYS A 1 106 ? -13.158 7.039 -1.216 1.00 91.00 106 LYS A C 1
ATOM 824 O O . LYS A 1 106 ? -13.711 7.732 -0.374 1.00 91.00 106 LYS A O 1
ATOM 829 N N . VAL A 1 107 ? -12.802 5.771 -0.992 1.00 91.69 107 VAL A N 1
ATOM 830 C CA . VAL A 1 107 ? -13.004 5.114 0.314 1.00 91.69 107 VAL A CA 1
ATOM 831 C C . VAL A 1 107 ? -12.270 5.881 1.416 1.00 91.69 107 VAL A C 1
ATOM 833 O O . VAL A 1 107 ? -12.830 6.111 2.484 1.00 91.69 107 VAL A O 1
ATOM 836 N N . PHE A 1 108 ? -11.061 6.377 1.134 1.00 91.31 108 PHE A N 1
ATOM 837 C CA . PHE A 1 108 ? -10.303 7.195 2.080 1.00 91.31 108 PHE A CA 1
ATOM 838 C C . PHE A 1 108 ? -10.898 8.573 2.383 1.00 91.31 108 PHE A C 1
ATOM 840 O O . PHE A 1 108 ? -10.572 9.160 3.417 1.00 91.31 108 PHE A O 1
ATOM 847 N N . ALA A 1 109 ? -11.762 9.098 1.512 1.00 88.62 109 ALA A N 1
ATOM 848 C CA . ALA A 1 109 ? -12.498 10.327 1.789 1.00 88.62 109 ALA A CA 1
ATOM 849 C C . ALA A 1 109 ? -13.597 10.112 2.845 1.00 88.62 109 ALA A C 1
ATOM 851 O O . ALA A 1 109 ? -13.928 11.043 3.574 1.00 88.62 109 ALA A O 1
ATOM 852 N N . GLU A 1 110 ? -14.133 8.894 2.941 1.00 88.88 110 GLU A N 1
ATOM 853 C CA . GLU A 1 110 ? -15.169 8.514 3.909 1.00 88.88 110 GLU A CA 1
ATOM 854 C C . GLU A 1 110 ? -14.564 7.918 5.190 1.00 88.88 110 GLU A C 1
ATOM 856 O O . GLU A 1 110 ? -15.071 8.143 6.287 1.00 88.88 110 GLU A O 1
ATOM 861 N N . ASN A 1 111 ? -13.448 7.194 5.064 1.00 89.00 111 ASN A N 1
ATOM 862 C CA . ASN A 1 111 ? -12.760 6.518 6.158 1.00 89.00 111 ASN A CA 1
ATOM 863 C C . ASN A 1 111 ? -11.270 6.890 6.176 1.00 89.00 111 ASN A C 1
ATOM 865 O O . ASN A 1 111 ? -10.550 6.536 5.245 1.00 89.00 111 ASN A O 1
ATOM 869 N N . PRO A 1 112 ? -10.750 7.552 7.226 1.00 89.19 112 PRO A N 1
ATOM 870 C CA . PRO A 1 112 ? -9.379 8.050 7.211 1.00 89.19 112 PRO A CA 1
ATOM 871 C C 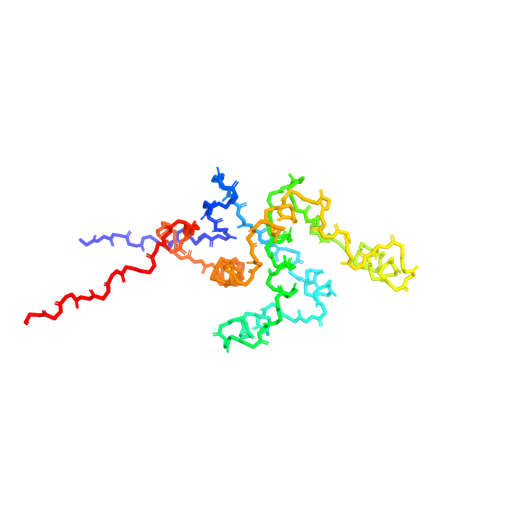. PRO A 1 112 ? -8.358 6.908 7.028 1.00 89.19 112 PRO A C 1
ATOM 873 O O . PRO A 1 112 ? -8.472 5.888 7.715 1.00 89.19 112 PRO A O 1
ATOM 876 N N . PRO A 1 113 ? -7.312 7.079 6.187 1.00 89.62 113 PRO A N 1
ATOM 877 C CA . PRO A 1 113 ? -6.370 6.004 5.852 1.00 89.62 113 PRO A CA 1
ATOM 878 C C . PRO A 1 113 ? -5.694 5.348 7.059 1.00 89.62 113 PRO A C 1
ATOM 880 O O . PRO A 1 113 ? -5.341 4.176 7.004 1.00 89.62 113 PRO A O 1
ATOM 883 N N . ALA A 1 114 ? -5.545 6.082 8.168 1.00 89.00 114 ALA A N 1
ATOM 884 C CA . ALA A 1 114 ? -4.966 5.572 9.409 1.00 89.00 114 ALA A CA 1
ATOM 885 C C . ALA A 1 114 ? -5.678 4.315 9.946 1.00 89.00 114 ALA A C 1
ATOM 887 O O . ALA A 1 114 ? -5.020 3.464 10.538 1.00 89.00 114 ALA A O 1
ATOM 888 N N . ARG A 1 115 ? -6.989 4.156 9.696 1.00 91.00 115 ARG A N 1
ATOM 889 C CA . ARG A 1 115 ? -7.754 2.959 10.103 1.00 91.00 115 ARG A CA 1
ATOM 890 C C . ARG A 1 115 ? -7.250 1.682 9.428 1.00 91.00 115 ARG A C 1
ATOM 892 O O . ARG A 1 115 ? -7.396 0.600 9.975 1.00 91.00 115 ARG A O 1
ATOM 899 N N . TYR A 1 116 ? -6.610 1.817 8.270 1.00 94.06 116 TYR A N 1
ATOM 900 C CA . TYR A 1 116 ? -6.128 0.708 7.451 1.00 94.06 116 TYR A CA 1
ATOM 901 C C . TYR A 1 116 ? -4.629 0.437 7.651 1.00 94.06 116 TYR A C 1
ATOM 903 O O . TYR A 1 116 ? -3.994 -0.211 6.820 1.00 94.06 116 TYR A O 1
ATOM 911 N N . ALA A 1 117 ? -4.041 0.916 8.754 1.00 94.38 117 ALA A N 1
ATOM 912 C CA . ALA A 1 117 ? -2.641 0.656 9.085 1.00 94.38 117 ALA A CA 1
ATOM 913 C C . ALA A 1 117 ? -2.344 -0.848 9.210 1.00 94.38 117 ALA A C 1
ATOM 915 O O . ALA A 1 117 ? -1.326 -1.303 8.695 1.00 94.38 117 ALA A O 1
ATOM 916 N N . VAL A 1 118 ? -3.247 -1.627 9.816 1.00 94.00 118 VAL A N 1
ATOM 917 C CA . VAL A 1 118 ? -3.104 -3.089 9.952 1.00 94.00 118 VAL A CA 1
ATOM 918 C C . VAL A 1 118 ? -3.158 -3.783 8.587 1.00 94.00 118 VAL A C 1
ATOM 920 O O . VAL A 1 118 ? -2.302 -4.613 8.290 1.00 94.00 118 VAL A O 1
ATOM 923 N N . LEU A 1 119 ? -4.075 -3.374 7.702 1.00 95.00 119 LEU A N 1
ATOM 924 C CA . LEU A 1 119 ? -4.103 -3.849 6.315 1.00 95.00 119 LEU A CA 1
ATOM 925 C C . LEU A 1 119 ? -2.772 -3.554 5.602 1.00 95.00 119 LEU A C 1
ATOM 927 O O . LEU A 1 119 ? -2.194 -4.440 4.976 1.00 95.00 119 LEU A O 1
ATOM 931 N N . ALA A 1 120 ? -2.237 -2.337 5.741 1.00 96.44 120 ALA A N 1
ATOM 932 C CA . ALA A 1 120 ? -0.945 -1.974 5.159 1.00 96.44 120 ALA A CA 1
ATOM 933 C C . ALA A 1 120 ? 0.223 -2.802 5.730 1.00 96.44 120 ALA A C 1
ATOM 935 O O . ALA A 1 120 ? 1.117 -3.188 4.975 1.00 96.44 120 ALA A O 1
ATOM 936 N N . GLN A 1 121 ? 0.217 -3.121 7.031 1.00 94.94 121 GLN A N 1
ATOM 937 C CA . GLN A 1 121 ? 1.195 -4.039 7.632 1.00 94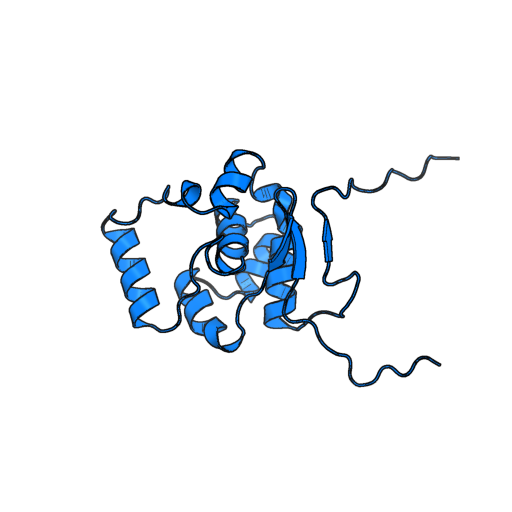.94 121 GLN A CA 1
ATOM 938 C C . GLN A 1 121 ? 1.095 -5.432 7.00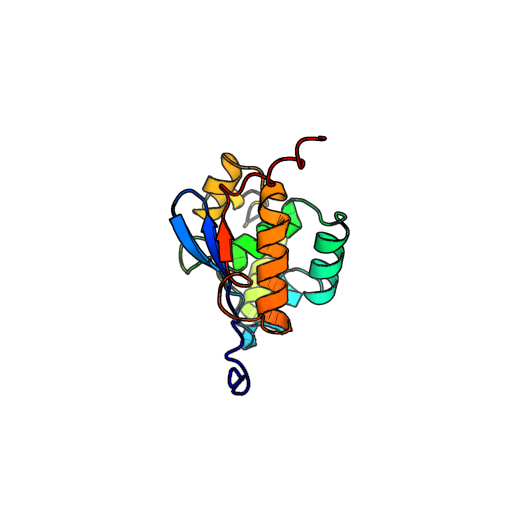5 1.00 94.94 121 GLN A C 1
ATOM 940 O O . GLN A 1 121 ? 2.117 -5.980 6.591 1.00 94.94 121 GLN A O 1
ATOM 945 N N . GLY A 1 122 ? -0.122 -5.975 6.892 1.00 94.62 122 GLY A N 1
ATOM 946 C CA . GLY A 1 122 ? -0.378 -7.284 6.292 1.00 94.62 122 GLY A CA 1
ATOM 947 C C . GLY A 1 122 ? 0.080 -7.358 4.836 1.00 94.62 122 GLY A C 1
ATOM 948 O O . GLY A 1 122 ? 0.762 -8.305 4.455 1.00 94.62 122 GLY A O 1
ATOM 949 N N . ILE A 1 123 ? -0.209 -6.324 4.040 1.00 96.56 123 ILE A N 1
ATOM 950 C CA . ILE A 1 123 ? 0.222 -6.218 2.638 1.00 96.56 123 ILE A CA 1
ATOM 951 C C . ILE A 1 123 ? 1.750 -6.288 2.527 1.00 96.56 123 ILE A C 1
ATOM 953 O O . ILE A 1 123 ? 2.280 -7.052 1.716 1.00 96.56 123 ILE A O 1
ATOM 957 N N . ILE A 1 124 ? 2.473 -5.506 3.338 1.00 96.50 124 ILE A N 1
ATOM 958 C CA . ILE A 1 124 ? 3.939 -5.489 3.274 1.00 96.50 124 ILE A CA 1
ATOM 959 C C . ILE A 1 124 ? 4.519 -6.814 3.785 1.00 96.50 124 ILE A C 1
ATOM 961 O O . ILE A 1 124 ? 5.444 -7.344 3.169 1.00 96.50 124 ILE A O 1
ATOM 965 N N . ALA A 1 125 ? 3.963 -7.387 4.856 1.00 94.31 125 ALA A N 1
ATOM 966 C CA . ALA A 1 125 ? 4.383 -8.688 5.372 1.00 94.31 125 ALA A CA 1
ATOM 967 C C . ALA A 1 125 ? 4.178 -9.807 4.332 1.00 94.31 125 ALA A C 1
ATOM 969 O O . ALA A 1 125 ? 5.107 -10.562 4.038 1.00 94.31 125 ALA A O 1
ATOM 970 N N . ALA A 1 126 ? 3.001 -9.868 3.699 1.00 93.81 126 ALA A N 1
ATOM 971 C CA . ALA A 1 126 ? 2.693 -10.828 2.637 1.00 93.81 126 ALA A CA 1
ATOM 972 C C . ALA A 1 126 ? 3.673 -10.706 1.459 1.00 93.81 126 ALA A C 1
ATOM 974 O O . ALA A 1 126 ? 4.198 -11.710 0.961 1.00 93.81 126 ALA A O 1
ATOM 975 N N . CYS A 1 127 ? 3.988 -9.471 1.063 1.00 95.00 127 CYS A N 1
ATOM 976 C CA . CYS A 1 127 ? 4.955 -9.191 0.010 1.00 95.00 127 CYS A CA 1
ATOM 977 C C . CYS A 1 127 ? 6.371 -9.659 0.384 1.00 95.00 127 CYS A C 1
ATOM 979 O O . CYS A 1 127 ? 6.990 -10.385 -0.392 1.00 95.00 127 CYS A O 1
ATOM 981 N N . LEU A 1 128 ? 6.884 -9.270 1.558 1.00 93.50 128 LEU A N 1
ATOM 982 C CA . LEU A 1 128 ? 8.286 -9.481 1.941 1.00 93.50 128 LEU A CA 1
ATOM 983 C C . LEU A 1 128 ? 8.597 -10.909 2.394 1.00 93.50 128 LEU A C 1
ATOM 985 O O . LEU A 1 128 ? 9.633 -11.457 2.022 1.00 93.50 128 LEU A O 1
ATOM 989 N N . THR A 1 129 ? 7.742 -11.509 3.221 1.00 90.50 129 THR A N 1
ATOM 990 C CA . THR A 1 129 ? 8.040 -12.800 3.869 1.00 90.50 129 THR A CA 1
ATOM 991 C C . THR A 1 129 ? 7.139 -13.929 3.390 1.00 90.50 129 THR A C 1
ATOM 993 O O . THR A 1 129 ? 7.456 -15.111 3.579 1.00 90.50 129 THR A O 1
ATOM 996 N N . GLY A 1 130 ? 6.009 -13.568 2.776 1.00 87.81 130 GLY A N 1
ATOM 997 C CA . GLY A 1 130 ? 4.844 -14.436 2.720 1.00 87.81 130 GLY A CA 1
ATOM 998 C C . GLY A 1 130 ? 4.229 -14.594 4.107 1.00 87.81 130 GLY A C 1
ATOM 999 O O . GLY A 1 130 ? 4.928 -14.567 5.123 1.00 87.81 130 GLY A O 1
ATOM 1000 N N . ILE A 1 131 ? 2.916 -14.756 4.143 1.00 84.44 131 ILE A N 1
ATOM 1001 C CA . ILE A 1 131 ? 2.160 -14.981 5.376 1.00 84.44 131 ILE A CA 1
ATOM 1002 C C . ILE A 1 131 ? 1.453 -16.338 5.317 1.00 84.44 131 ILE A C 1
ATOM 1004 O O . ILE A 1 131 ? 1.219 -16.854 4.219 1.00 84.44 131 ILE A O 1
ATOM 1008 N N . PRO A 1 132 ? 1.141 -16.955 6.471 1.00 82.81 132 PRO A N 1
ATOM 1009 C CA . PRO A 1 132 ? 0.295 -18.138 6.495 1.00 82.81 132 PRO A CA 1
ATOM 1010 C C . PRO A 1 132 ? -1.046 -17.851 5.797 1.00 82.81 132 PRO A C 1
ATOM 1012 O O . PRO A 1 132 ? -1.600 -16.764 5.979 1.00 82.81 132 PRO A O 1
ATOM 1015 N N . PRO A 1 133 ? -1.574 -18.792 5.002 1.00 76.81 133 PRO A N 1
ATOM 1016 C CA . PRO A 1 133 ? -2.875 -18.629 4.372 1.00 76.81 133 PRO A CA 1
ATOM 1017 C C . PRO A 1 133 ? -3.989 -18.725 5.429 1.00 76.81 133 PRO A C 1
ATOM 1019 O O . PRO A 1 133 ? -3.771 -19.195 6.548 1.00 76.81 133 PRO A O 1
ATOM 1022 N N . GLY A 1 134 ? -5.204 -18.302 5.075 1.00 74.19 134 GLY A N 1
ATOM 1023 C CA . GLY A 1 134 ? -6.354 -18.331 5.983 1.00 74.19 134 GLY A CA 1
ATOM 1024 C C . GLY A 1 134 ? -6.498 -17.031 6.788 1.00 74.19 134 GLY A C 1
ATOM 1025 O O . GLY A 1 134 ? -6.330 -15.963 6.202 1.00 74.19 134 GLY A O 1
ATOM 1026 N N . PRO A 1 135 ? -6.809 -17.078 8.100 1.00 68.25 135 PRO A N 1
ATOM 1027 C CA . PRO A 1 135 ? -7.141 -15.879 8.881 1.00 68.25 135 PRO A CA 1
ATOM 1028 C C . PRO A 1 135 ? -6.037 -14.818 8.893 1.00 68.25 135 PRO A C 1
ATOM 1030 O O . PRO A 1 135 ? -6.322 -13.630 8.839 1.00 68.25 135 PRO A O 1
ATOM 1033 N N . ALA A 1 136 ? -4.767 -15.239 8.892 1.00 63.69 136 ALA A N 1
ATOM 1034 C CA . ALA A 1 136 ? -3.625 -14.323 8.872 1.00 63.69 136 ALA A CA 1
ATOM 1035 C C . ALA A 1 136 ? -3.512 -13.513 7.564 1.00 63.69 136 ALA A C 1
ATOM 1037 O O . ALA A 1 136 ? -2.852 -12.477 7.548 1.00 63.69 136 ALA A O 1
ATOM 1038 N N . ALA A 1 137 ? -4.151 -13.978 6.485 1.00 75.62 137 ALA A N 1
ATOM 1039 C CA . ALA A 1 137 ? -4.230 -13.315 5.186 1.00 75.62 137 ALA A CA 1
ATOM 1040 C C . ALA A 1 137 ? -5.595 -12.651 4.943 1.00 75.62 137 ALA A C 1
ATOM 1042 O O . ALA A 1 137 ? -5.923 -12.349 3.793 1.00 75.62 137 ALA A O 1
ATOM 1043 N N . HIS A 1 138 ? -6.383 -12.437 6.001 1.00 82.56 138 HIS A N 1
ATOM 1044 C CA . HIS A 1 138 ? -7.665 -11.748 5.953 1.00 82.56 138 HIS A CA 1
ATOM 1045 C C . HIS A 1 138 ? -7.623 -10.438 6.754 1.00 82.56 138 HIS A C 1
ATOM 1047 O O . HIS A 1 138 ? -6.950 -10.347 7.777 1.00 82.56 138 HIS A O 1
ATOM 1053 N N . PHE A 1 139 ? -8.355 -9.428 6.299 1.00 87.50 139 PHE A N 1
ATOM 1054 C CA . PHE A 1 139 ? -8.595 -8.183 7.025 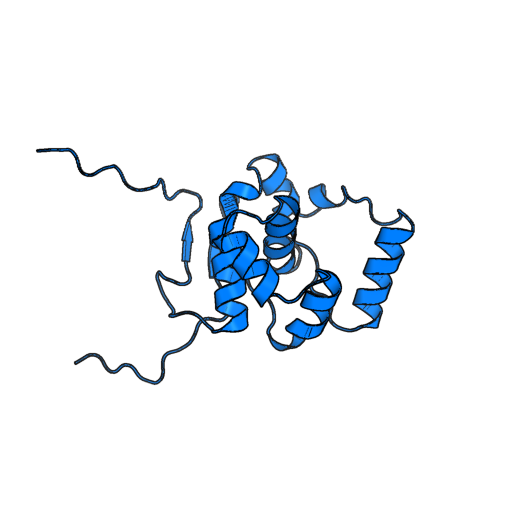1.00 87.50 139 PHE A CA 1
ATOM 1055 C C . PHE A 1 139 ? -10.072 -7.806 6.897 1.00 87.50 139 PHE A C 1
ATOM 1057 O O . PHE A 1 139 ? -10.585 -7.740 5.784 1.00 87.50 139 PHE A O 1
ATOM 1064 N N . ASP A 1 140 ? -10.760 -7.517 7.999 1.00 86.94 140 ASP A N 1
ATOM 1065 C CA . ASP A 1 140 ? -12.134 -7.010 7.954 1.00 86.94 140 ASP A CA 1
ATOM 1066 C C . ASP A 1 140 ? -12.199 -5.593 8.534 1.00 86.94 140 ASP A C 1
ATOM 1068 O O . ASP A 1 140 ? -11.895 -5.362 9.701 1.00 86.94 140 ASP A O 1
ATOM 1072 N N . GLU A 1 141 ? -12.621 -4.616 7.728 1.00 82.75 141 GLU A N 1
ATOM 1073 C CA . GLU A 1 141 ? -12.822 -3.241 8.205 1.00 82.75 141 GLU A CA 1
ATOM 1074 C C . GLU A 1 141 ? -13.944 -3.098 9.253 1.00 82.75 141 GLU A C 1
ATOM 1076 O O . GLU A 1 141 ? -14.052 -2.046 9.890 1.00 82.75 141 GLU A O 1
ATOM 1081 N N . ARG A 1 142 ? -14.794 -4.121 9.418 1.00 78.94 142 ARG A N 1
ATOM 1082 C CA . ARG A 1 142 ? -15.903 -4.165 10.383 1.00 78.94 142 ARG A CA 1
ATOM 1083 C C . ARG A 1 142 ? -15.533 -4.817 11.705 1.00 78.94 142 ARG A C 1
ATOM 1085 O O . ARG A 1 142 ? -16.343 -4.738 12.630 1.00 78.94 142 ARG A O 1
ATOM 1092 N N . GLU A 1 143 ? -14.367 -5.452 11.795 1.00 65.38 143 GLU A N 1
ATOM 1093 C CA . GLU A 1 143 ? -13.881 -6.070 13.026 1.00 65.38 143 GLU A CA 1
ATOM 1094 C C . GLU A 1 143 ? -13.723 -4.957 14.076 1.00 65.38 143 GLU A C 1
ATOM 1096 O O . GLU A 1 143 ? -12.799 -4.139 14.045 1.00 65.38 143 GLU A O 1
ATOM 1101 N N . LYS A 1 144 ? -14.709 -4.841 14.973 1.00 50.59 144 LYS A N 1
ATOM 1102 C CA . LYS A 1 144 ? -14.532 -4.079 16.207 1.00 50.59 144 LYS A CA 1
ATOM 1103 C C . LYS A 1 144 ? -13.480 -4.837 17.004 1.00 50.59 144 LYS A C 1
ATOM 1105 O O . LYS A 1 144 ? -13.551 -6.056 17.058 1.00 50.59 144 LYS A O 1
ATOM 1110 N N . ALA A 1 145 ? -12.523 -4.121 17.597 1.00 49.47 145 ALA A N 1
ATOM 1111 C CA . ALA A 1 145 ? -11.662 -4.705 18.617 1.00 49.47 145 ALA A CA 1
ATOM 1112 C C . ALA A 1 145 ? -12.577 -5.415 19.618 1.00 49.47 145 ALA A C 1
ATOM 1114 O O . ALA A 1 145 ? -13.427 -4.750 20.216 1.00 49.47 145 ALA A O 1
ATOM 1115 N N . ASP A 1 146 ? -12.489 -6.743 19.672 1.00 48.88 146 ASP A N 1
ATOM 1116 C CA . ASP A 1 146 ? -13.360 -7.539 20.517 1.00 48.88 146 ASP A CA 1
ATOM 1117 C C . ASP A 1 146 ? -13.295 -7.017 21.952 1.00 48.88 146 ASP A C 1
ATOM 1119 O O . ASP A 1 146 ? -12.250 -6.584 22.448 1.00 48.88 146 ASP A O 1
ATOM 1123 N N . GLU A 1 147 ? -14.485 -6.992 22.535 1.00 46.19 147 GLU A N 1
ATOM 1124 C CA . GLU A 1 147 ? -14.850 -6.497 23.849 1.00 46.19 147 GLU A CA 1
ATOM 1125 C C . GLU A 1 147 ? -13.811 -6.883 24.912 1.00 46.19 147 GLU A C 1
ATOM 1127 O O . GLU A 1 147 ? -13.322 -8.015 24.947 1.00 46.19 147 GLU A O 1
ATOM 1132 N N . GLU A 1 148 ? -13.480 -5.928 25.791 1.00 44.72 148 GLU A N 1
ATOM 1133 C CA . GLU A 1 148 ? -12.816 -6.231 27.061 1.00 44.72 148 GLU A CA 1
ATOM 1134 C C . GLU A 1 148 ? -13.503 -7.460 27.679 1.00 44.72 148 GLU A C 1
ATOM 1136 O O . GLU A 1 148 ? -14.740 -7.493 27.707 1.00 44.72 148 GLU A O 1
ATOM 1141 N N . PRO A 1 149 ? -12.761 -8.481 28.154 1.00 46.84 149 PRO A N 1
ATOM 1142 C CA . PRO A 1 149 ? -13.397 -9.523 28.938 1.00 46.84 149 PRO A CA 1
ATOM 1143 C C . PRO A 1 149 ? -14.089 -8.824 30.105 1.00 46.84 149 PRO A C 1
ATOM 1145 O O . PRO A 1 149 ? -13.444 -8.090 30.853 1.00 46.84 149 PRO A O 1
ATOM 1148 N N . ALA A 1 150 ? -15.407 -8.999 30.198 1.00 49.75 150 ALA A N 1
ATOM 1149 C CA . ALA A 1 150 ? -16.165 -8.565 31.354 1.00 49.75 150 ALA A CA 1
ATOM 1150 C C . ALA A 1 150 ? -15.455 -9.113 32.598 1.00 49.75 150 ALA A C 1
ATOM 1152 O O . ALA A 1 150 ? -15.279 -10.327 32.718 1.00 49.75 150 ALA A O 1
ATOM 1153 N N . ASP A 1 151 ? -14.988 -8.202 33.453 1.00 50.44 151 ASP A N 1
ATOM 1154 C CA . ASP A 1 151 ? -14.589 -8.515 34.820 1.00 50.44 151 ASP A CA 1
ATOM 1155 C C . ASP A 1 151 ? -15.725 -9.320 35.471 1.00 50.44 151 ASP A C 1
ATOM 1157 O O . ASP A 1 151 ? -16.848 -8.820 35.571 1.00 50.44 151 ASP A O 1
ATOM 1161 N N . ASP A 1 152 ? -15.413 -10.539 35.912 1.00 49.12 152 ASP A N 1
ATOM 1162 C CA . ASP A 1 152 ? -16.164 -11.310 36.913 1.00 49.12 152 ASP A CA 1
ATOM 1163 C C . ASP A 1 152 ? -15.175 -11.830 37.970 1.00 49.12 152 ASP A C 1
ATOM 1165 O O . ASP A 1 152 ? -14.161 -12.470 37.588 1.00 49.12 152 ASP A O 1
#

Secondary structure (DSSP, 8-state):
-----S---BSSEEEEETTEEEEE---GGGHHHHHHHHTS-HHHHHHHHHTT-S-HHHHHHHHHHHSPTTTSPPPP-SHHHHHHHHHHHHTTSS-TTGGGSSHHHHHHHHS-GGGGHHHHHHHHHHHHH-B-SSGGGEEETT------PPP-